Protein AF-A0A1I7TWK9-F1 (afdb_monomer_lite)

Sequence (134 aa):
MDVHDNLDEEETAKLPVRLQYYEKSRDPSDVVRQKLIEALFQLCATKHGRQVLRSKGVYPAMRELDKATEAAEEKKPHKLLSSQQEHTLHALIGILIRYESEMDVDPNLPSIRDLGIQETVLGENEECEQKTVN

Secondary structure (DSSP, 8-state):
--TT----HHHHHHS-HHHHT--SPPPS-HHHHHHHHHHHHHHTTSHHHHHHHHHTTHHHHHHHHHHHHHHHHTT-S--TTSHHHHHHHHHHHHHHHS-GGGTT--TT---TTTTT------------------

Foldseek 3Di:
DELPQDDDPVLLVLADPVSNPDHHGDDPDPVVVLVVLVVLLVLLLDLVSLVNCLSNSVLSVLVSVLVVVVVVVVVDDDDPPCVVSNVSSVVSNVSSPDHPVRVPDDPPDDRPVCVPPPPPCPDPDDDPDDDDDD

Organism: NCBI:txid1561998

Radius of gyration: 24.64 Å; chains: 1; bounding box: 89×34×50 Å

pLDDT: mean 79.94, std 17.81, range [38.12, 96.94]

InterPro domains:
  IPR007206 Protein HGH1 C-terminal [PF04064] (39-103)
  IPR039717 Protein Hgh1 [PTHR13387] (6-106)

Structure (mmCIF, N/CA/C/O backbone):
data_AF-A0A1I7TWK9-F1
#
_entry.id   AF-A0A1I7TWK9-F1
#
loop_
_atom_site.group_PDB
_atom_site.id
_atom_site.type_symbol
_atom_site.label_atom_id
_atom_site.label_alt_id
_atom_site.label_comp_id
_atom_site.label_asym_id
_atom_site.label_entity_id
_atom_site.label_seq_id
_atom_site.pdbx_PDB_ins_code
_atom_site.Cartn_x
_atom_site.Cartn_y
_atom_site.Cartn_z
_atom_site.occupancy
_atom_site.B_iso_or_equiv
_atom_site.auth_seq_id
_atom_site.auth_comp_id
_atom_site.auth_asym_id
_atom_site.auth_atom_id
_atom_site.pdbx_PDB_model_num
ATOM 1 N N . MET A 1 1 ? 5.088 -6.283 -6.463 1.00 82.94 1 MET A N 1
ATOM 2 C CA . MET A 1 1 ? 6.352 -6.859 -5.989 1.00 82.94 1 MET A CA 1
ATOM 3 C C . MET A 1 1 ? 7.278 -6.987 -7.165 1.00 82.94 1 MET A C 1
ATOM 5 O O . MET A 1 1 ? 6.800 -7.277 -8.261 1.00 82.94 1 MET A O 1
ATOM 9 N N . ASP A 1 2 ? 8.547 -6.716 -6.927 1.00 86.94 2 ASP A N 1
ATOM 10 C CA . ASP A 1 2 ? 9.643 -6.895 -7.864 1.00 86.94 2 ASP A CA 1
ATOM 11 C C . ASP A 1 2 ? 10.739 -7.723 -7.196 1.00 86.94 2 ASP A C 1
ATOM 13 O O . ASP A 1 2 ? 10.920 -7.636 -5.984 1.00 86.94 2 ASP A O 1
ATOM 17 N N . VAL A 1 3 ? 11.478 -8.505 -7.977 1.00 84.56 3 VAL A N 1
ATOM 18 C CA . VAL A 1 3 ? 12.601 -9.310 -7.471 1.00 84.56 3 VAL A CA 1
ATOM 19 C C . VAL A 1 3 ? 13.735 -8.443 -6.908 1.00 84.56 3 VAL A C 1
ATOM 21 O O . VAL A 1 3 ? 14.536 -8.911 -6.106 1.00 84.56 3 VAL A O 1
ATOM 24 N N . HIS A 1 4 ? 13.803 -7.175 -7.318 1.00 85.75 4 HIS A N 1
ATOM 25 C CA . HIS A 1 4 ? 14.789 -6.216 -6.826 1.00 85.75 4 HIS A CA 1
ATOM 26 C C . HIS A 1 4 ? 14.349 -5.468 -5.557 1.00 85.75 4 HIS A C 1
ATOM 28 O O . HIS A 1 4 ? 15.093 -4.612 -5.079 1.00 85.75 4 HIS A O 1
ATOM 34 N N . ASP A 1 5 ? 13.162 -5.764 -5.021 1.00 89.50 5 ASP A N 1
ATOM 35 C CA . ASP A 1 5 ? 12.677 -5.155 -3.783 1.00 89.50 5 ASP A CA 1
ATOM 36 C C . ASP A 1 5 ? 13.492 -5.656 -2.587 1.00 89.50 5 ASP A C 1
ATOM 38 O O . ASP A 1 5 ? 13.724 -6.856 -2.434 1.00 89.50 5 ASP A O 1
ATOM 42 N N . ASN A 1 6 ? 13.912 -4.738 -1.715 1.00 90.88 6 ASN A N 1
ATOM 43 C CA . ASN A 1 6 ? 14.724 -5.083 -0.554 1.00 90.88 6 ASN A CA 1
ATOM 44 C C . ASN A 1 6 ? 13.827 -5.278 0.673 1.00 90.88 6 ASN A C 1
ATOM 46 O O . ASN A 1 6 ? 13.676 -4.377 1.502 1.00 90.88 6 ASN A O 1
ATOM 50 N N . LEU A 1 7 ? 13.175 -6.440 0.722 1.00 92.19 7 LEU A N 1
ATOM 51 C CA . LEU A 1 7 ? 12.372 -6.877 1.859 1.00 92.19 7 LEU A CA 1
ATOM 52 C C . LEU A 1 7 ? 13.177 -7.808 2.757 1.00 92.19 7 LEU A C 1
ATOM 54 O O . LEU A 1 7 ? 13.827 -8.735 2.272 1.00 92.19 7 LEU A O 1
ATOM 58 N N . ASP A 1 8 ? 13.079 -7.601 4.067 1.00 93.75 8 ASP A N 1
ATOM 59 C CA . ASP A 1 8 ? 13.615 -8.562 5.027 1.00 93.75 8 ASP A CA 1
ATOM 60 C C . ASP A 1 8 ? 12.720 -9.816 5.145 1.00 93.75 8 ASP A C 1
ATOM 62 O O . ASP A 1 8 ? 11.631 -9.919 4.55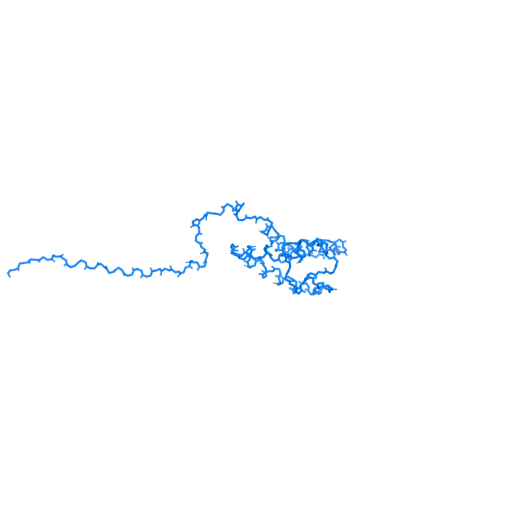9 1.00 93.75 8 ASP A O 1
ATOM 66 N N . GLU A 1 9 ? 13.196 -10.816 5.888 1.00 93.00 9 GLU A N 1
ATOM 67 C CA . GLU A 1 9 ? 12.482 -12.083 6.078 1.00 93.00 9 GLU A CA 1
ATOM 68 C C . GLU A 1 9 ? 11.136 -11.899 6.802 1.00 93.00 9 GLU A C 1
ATOM 70 O O . GLU A 1 9 ? 10.167 -12.592 6.486 1.00 93.00 9 GLU A O 1
ATOM 75 N N . GLU A 1 10 ? 11.038 -10.947 7.735 1.00 94.62 10 GLU A N 1
ATOM 76 C CA . GLU A 1 10 ? 9.816 -10.679 8.498 1.00 94.62 10 GLU A CA 1
ATOM 77 C C . GLU A 1 10 ? 8.753 -9.997 7.622 1.00 94.62 10 GLU A C 1
ATOM 79 O O . GLU A 1 10 ? 7.569 -10.348 7.657 1.00 94.62 10 GLU A O 1
ATOM 84 N N . GLU A 1 11 ? 9.168 -9.030 6.806 1.00 94.88 11 GLU A N 1
ATOM 85 C CA . GLU A 1 11 ? 8.338 -8.349 5.819 1.00 94.88 11 GLU A CA 1
ATOM 86 C C . GLU A 1 11 ? 7.848 -9.330 4.752 1.00 94.88 11 GLU A C 1
ATOM 88 O O . GLU A 1 11 ? 6.656 -9.341 4.429 1.00 94.88 11 GLU A O 1
ATOM 93 N N . THR A 1 12 ? 8.730 -10.210 4.271 1.00 93.75 12 THR A N 1
ATOM 94 C CA . THR A 1 12 ? 8.388 -11.256 3.299 1.00 93.75 12 THR A CA 1
ATOM 95 C C . THR A 1 12 ? 7.394 -12.257 3.887 1.00 93.75 12 THR A C 1
ATOM 97 O O . THR A 1 12 ? 6.393 -12.576 3.244 1.00 93.75 12 THR A O 1
ATOM 100 N N . ALA A 1 13 ? 7.586 -12.695 5.135 1.00 94.62 13 ALA A N 1
ATOM 101 C CA . ALA A 1 13 ? 6.695 -13.647 5.801 1.00 94.62 13 ALA A CA 1
ATOM 102 C C . ALA A 1 13 ? 5.249 -13.136 5.958 1.00 94.62 13 ALA A C 1
ATOM 104 O O . ALA A 1 13 ? 4.307 -13.933 5.977 1.00 94.62 13 ALA A O 1
ATOM 105 N N . LYS A 1 14 ? 5.044 -11.812 6.030 1.00 95.31 14 LYS 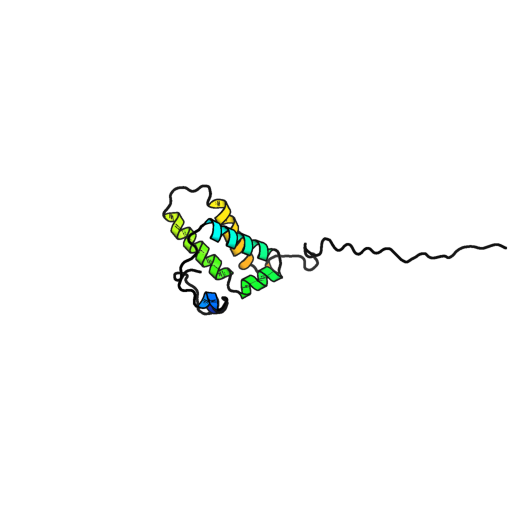A N 1
ATOM 106 C CA . LYS A 1 14 ? 3.707 -11.188 6.101 1.00 95.31 14 LYS A CA 1
ATOM 107 C C . LYS A 1 14 ? 2.957 -11.226 4.768 1.00 95.31 14 LYS A C 1
ATOM 109 O O . LYS A 1 14 ? 1.725 -11.120 4.751 1.00 95.31 14 LYS A O 1
ATOM 114 N N . LEU A 1 15 ? 3.666 -11.359 3.648 1.00 94.56 15 LEU A N 1
ATOM 115 C CA . LEU A 1 15 ? 3.048 -11.365 2.327 1.00 94.56 15 LEU A CA 1
ATOM 116 C C . LEU A 1 15 ? 2.190 -12.624 2.122 1.00 94.56 15 LEU A C 1
ATOM 118 O O . LEU A 1 15 ? 2.493 -13.692 2.658 1.00 94.56 15 LEU A O 1
ATOM 122 N N . PRO A 1 16 ? 1.130 -12.552 1.298 1.00 93.75 16 PRO A N 1
ATOM 123 C CA . PRO A 1 16 ? 0.454 -13.741 0.790 1.00 93.75 16 PRO A CA 1
ATOM 124 C C . PRO A 1 16 ? 1.450 -14.739 0.180 1.00 93.75 16 PRO A C 1
ATOM 126 O O . PRO A 1 16 ? 2.338 -14.329 -0.560 1.00 93.75 16 PRO A O 1
ATOM 129 N N . VAL A 1 17 ? 1.251 -16.044 0.400 1.00 92.94 17 VAL A N 1
ATOM 130 C CA . VAL A 1 17 ? 2.164 -17.126 -0.044 1.00 92.94 17 VAL A CA 1
ATOM 131 C C . VAL A 1 17 ? 2.596 -16.986 -1.508 1.00 92.94 17 VAL A C 1
ATOM 133 O O . VAL A 1 17 ? 3.761 -17.153 -1.843 1.00 92.94 17 VAL A O 1
ATOM 136 N N . ARG A 1 18 ? 1.671 -16.614 -2.398 1.00 91.56 18 ARG A N 1
ATOM 137 C CA . ARG A 1 18 ? 1.966 -16.431 -3.827 1.00 91.56 18 ARG A CA 1
ATOM 138 C C . ARG A 1 18 ? 2.961 -15.297 -4.110 1.00 91.56 18 ARG A C 1
ATOM 140 O O . ARG A 1 18 ? 3.634 -15.339 -5.132 1.00 91.56 18 ARG A O 1
ATOM 147 N N . LEU A 1 19 ? 3.017 -14.283 -3.248 1.00 91.25 19 LEU A N 1
ATOM 148 C CA . LEU A 1 19 ? 3.949 -13.162 -3.356 1.00 91.25 19 LEU A CA 1
ATOM 149 C C . LEU A 1 19 ? 5.306 -13.448 -2.707 1.00 91.25 19 LEU A C 1
ATOM 151 O O . LEU A 1 19 ? 6.287 -12.871 -3.155 1.00 91.25 19 LEU A O 1
ATOM 155 N N . GLN A 1 20 ? 5.378 -14.354 -1.727 1.00 91.38 20 GLN A N 1
ATOM 156 C CA . GLN A 1 20 ? 6.642 -14.739 -1.077 1.00 91.38 20 GLN A CA 1
ATOM 157 C 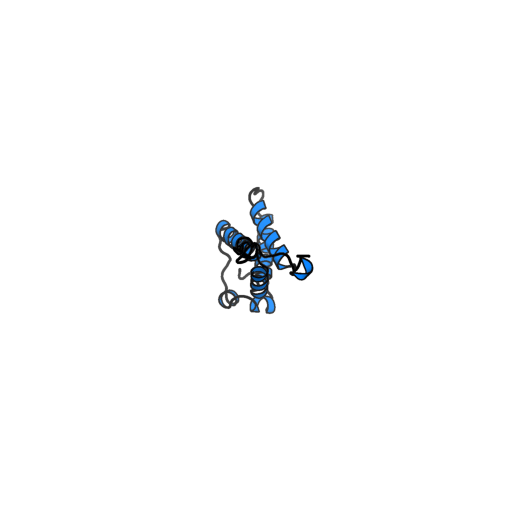C . GLN A 1 20 ? 7.643 -15.368 -2.057 1.00 91.38 20 GLN A C 1
ATOM 159 O O . GLN A 1 20 ? 8.845 -15.215 -1.895 1.00 91.38 20 GLN A O 1
ATOM 164 N N . TYR A 1 21 ? 7.137 -16.040 -3.095 1.00 88.69 21 TYR A N 1
ATOM 165 C CA . TYR A 1 21 ? 7.935 -16.695 -4.138 1.00 88.69 21 TYR A CA 1
ATOM 166 C C . TYR A 1 21 ? 7.789 -16.003 -5.504 1.00 88.69 21 TYR A C 1
ATOM 168 O O . TYR A 1 21 ? 7.892 -16.638 -6.553 1.00 88.69 21 TYR A O 1
ATOM 176 N N . TYR A 1 22 ? 7.442 -14.713 -5.519 1.00 87.75 22 TYR A N 1
ATOM 177 C CA . TYR A 1 22 ? 7.253 -13.976 -6.765 1.00 87.75 22 TYR A CA 1
ATOM 178 C C . TYR A 1 22 ? 8.595 -13.469 -7.307 1.00 87.75 22 TYR A C 1
ATOM 180 O O . TYR A 1 22 ? 9.123 -12.472 -6.835 1.00 87.75 22 TYR A O 1
ATOM 188 N N . GLU A 1 23 ? 9.112 -14.127 -8.343 1.00 85.50 23 GLU A N 1
ATOM 189 C CA . GLU A 1 23 ? 10.418 -13.809 -8.955 1.00 85.50 23 GLU A CA 1
ATOM 190 C C . GLU A 1 23 ? 10.320 -12.913 -10.205 1.00 85.50 23 GLU A C 1
ATOM 192 O O . GLU A 1 23 ? 11.273 -12.776 -10.970 1.00 85.50 23 GLU A O 1
ATOM 197 N N . LYS A 1 24 ? 9.146 -12.335 -10.478 1.00 88.44 24 LYS A N 1
ATOM 198 C CA . LYS A 1 24 ? 8.928 -11.490 -11.663 1.00 88.44 24 LYS A CA 1
ATOM 199 C C . LYS A 1 24 ? 9.039 -10.006 -11.317 1.00 88.44 24 LYS A C 1
ATOM 201 O O . LYS A 1 24 ? 9.003 -9.611 -10.154 1.00 88.44 24 LYS A O 1
ATOM 206 N N . SER A 1 25 ? 9.111 -9.176 -12.353 1.00 88.56 25 SER A N 1
ATOM 207 C CA . SER A 1 25 ? 9.018 -7.726 -12.214 1.00 88.56 25 SER A CA 1
ATOM 208 C C . SER A 1 25 ? 7.579 -7.268 -11.954 1.00 88.56 25 SER A C 1
ATOM 210 O O . SER A 1 25 ? 6.602 -8.006 -12.162 1.00 88.56 25 SER A O 1
ATOM 212 N N . ARG A 1 26 ? 7.446 -6.004 -11.547 1.00 89.50 26 ARG A N 1
ATOM 213 C CA . ARG A 1 26 ? 6.157 -5.296 -11.523 1.00 89.50 26 ARG A CA 1
ATOM 214 C C . ARG A 1 26 ? 5.509 -5.259 -12.911 1.00 89.50 26 ARG A C 1
ATOM 216 O O . ARG A 1 26 ? 6.173 -5.405 -13.937 1.00 89.50 26 ARG A O 1
ATOM 223 N N . ASP A 1 27 ? 4.197 -5.024 -12.923 1.00 90.81 27 ASP A N 1
ATOM 224 C CA . ASP A 1 27 ? 3.456 -4.791 -14.163 1.00 90.81 27 ASP A CA 1
ATOM 225 C C . ASP A 1 27 ? 4.029 -3.557 -14.891 1.00 90.81 27 ASP A C 1
ATOM 227 O O . ASP A 1 27 ? 4.202 -2.514 -14.247 1.00 90.81 27 ASP A O 1
ATOM 231 N N . PRO A 1 28 ? 4.339 -3.640 -16.198 1.00 89.44 28 PRO A N 1
ATOM 232 C CA . PRO A 1 28 ? 4.939 -2.532 -16.938 1.00 89.44 28 PRO A CA 1
ATOM 233 C C . PRO A 1 28 ? 3.979 -1.352 -17.144 1.00 89.44 28 PRO A C 1
ATOM 235 O O . PRO A 1 28 ? 4.435 -0.234 -17.371 1.00 89.44 28 PRO A O 1
ATOM 238 N N . SER A 1 29 ? 2.664 -1.562 -17.048 1.00 90.94 29 SER A N 1
ATOM 239 C CA . SER A 1 29 ? 1.656 -0.528 -17.268 1.00 90.94 29 SER A CA 1
ATOM 240 C C . SER A 1 29 ? 1.497 0.382 -16.051 1.00 90.94 29 SER A C 1
ATOM 242 O O . SER A 1 29 ? 0.940 -0.004 -15.020 1.00 90.94 29 SER A O 1
ATOM 244 N N . ASP A 1 30 ? 1.917 1.640 -16.201 1.00 88.19 30 ASP A N 1
ATOM 245 C CA . ASP A 1 30 ? 1.755 2.695 -15.189 1.00 88.19 30 ASP A CA 1
ATOM 246 C C . ASP A 1 30 ? 0.287 2.853 -14.754 1.00 88.19 30 ASP A C 1
ATOM 248 O O . ASP A 1 30 ? 0.002 3.054 -13.573 1.00 88.19 30 ASP A O 1
ATOM 252 N N . VAL A 1 31 ? -0.649 2.698 -15.699 1.00 89.75 31 VAL A N 1
ATOM 253 C CA . VAL A 1 31 ? -2.095 2.808 -15.459 1.00 89.75 31 VAL A CA 1
ATOM 254 C C . VAL A 1 31 ? -2.595 1.665 -14.580 1.00 89.75 31 VAL A C 1
ATOM 256 O O . VAL A 1 31 ? -3.371 1.898 -13.656 1.00 89.75 31 VAL A O 1
ATOM 259 N N . VAL A 1 32 ? -2.145 0.431 -14.831 1.00 93.56 32 VAL A N 1
ATOM 260 C CA . VAL A 1 32 ? -2.534 -0.725 -14.006 1.00 93.56 32 VAL A CA 1
ATOM 261 C C . VAL A 1 32 ? -1.997 -0.552 -12.591 1.00 93.56 32 VAL A C 1
ATOM 263 O O . VAL A 1 32 ? -2.756 -0.690 -11.632 1.00 93.56 32 VAL A O 1
ATOM 266 N N . ARG A 1 33 ? -0.720 -0.172 -12.446 1.00 92.44 33 ARG A N 1
ATOM 267 C CA . ARG A 1 33 ? -0.130 0.101 -11.128 1.00 92.44 33 ARG A CA 1
ATOM 268 C C . ARG A 1 33 ? -0.897 1.198 -10.389 1.00 92.44 33 ARG A C 1
ATOM 270 O O . ARG A 1 33 ? -1.222 1.012 -9.220 1.00 92.44 33 ARG A O 1
ATOM 277 N N . GLN A 1 34 ? -1.267 2.276 -11.081 1.00 90.94 34 GLN A N 1
ATOM 278 C CA . GLN A 1 34 ? -2.066 3.357 -10.504 1.00 90.94 34 GLN A CA 1
ATOM 279 C C . GLN A 1 34 ? -3.411 2.863 -9.968 1.00 90.94 34 GLN A C 1
ATOM 281 O O . GLN A 1 34 ? -3.777 3.161 -8.834 1.00 90.94 34 GLN A O 1
ATOM 286 N N . LYS A 1 35 ? -4.141 2.069 -10.757 1.00 94.81 35 LYS A N 1
ATOM 287 C CA . LYS A 1 35 ? -5.452 1.553 -10.343 1.00 94.81 35 LYS A CA 1
ATOM 288 C C . LYS A 1 35 ? -5.368 0.602 -9.157 1.00 94.81 35 LYS A C 1
ATOM 290 O O . LYS A 1 35 ? -6.263 0.608 -8.315 1.00 94.81 35 LYS A O 1
ATOM 295 N N . LEU A 1 36 ? -4.285 -0.162 -9.047 1.00 95.50 36 LEU A N 1
ATOM 296 C CA . LEU A 1 36 ? -4.037 -0.997 -7.874 1.00 95.50 36 LEU A CA 1
ATOM 297 C C . LEU A 1 36 ? -3.758 -0.150 -6.624 1.00 95.50 36 LEU A C 1
ATOM 299 O O . LEU A 1 36 ? -4.320 -0.443 -5.571 1.00 95.50 36 LEU A O 1
ATOM 303 N N . ILE A 1 37 ? -2.957 0.916 -6.734 1.00 95.38 37 ILE A N 1
ATOM 304 C CA . ILE A 1 37 ? -2.695 1.847 -5.621 1.00 95.38 37 ILE A CA 1
ATOM 305 C C . ILE A 1 37 ? -3.997 2.514 -5.156 1.00 95.38 37 ILE A C 1
ATOM 307 O O . ILE A 1 37 ? -4.294 2.511 -3.962 1.00 95.38 37 ILE A O 1
ATOM 311 N N . GLU A 1 38 ? -4.807 3.029 -6.086 1.00 94.94 38 GLU A N 1
ATOM 312 C CA . GLU A 1 38 ? -6.108 3.645 -5.782 1.00 94.94 38 GLU A CA 1
ATOM 313 C C . GLU A 1 38 ? -7.048 2.665 -5.062 1.00 94.94 38 GLU A C 1
ATOM 315 O O . GLU A 1 38 ? -7.680 3.029 -4.070 1.00 94.94 38 GLU A O 1
ATOM 320 N N . ALA A 1 39 ? -7.103 1.405 -5.504 1.00 96.94 39 ALA A N 1
ATOM 321 C CA . ALA A 1 39 ? -7.924 0.378 -4.866 1.00 96.94 39 ALA A CA 1
ATOM 322 C C . ALA A 1 39 ? -7.456 0.061 -3.433 1.00 96.94 39 ALA A C 1
ATOM 324 O O . ALA A 1 39 ? -8.277 -0.062 -2.522 1.00 96.94 39 ALA A O 1
ATOM 325 N N . LEU A 1 40 ? -6.141 -0.031 -3.201 1.00 96.81 40 LEU A N 1
ATOM 326 C CA . LEU A 1 40 ? -5.583 -0.218 -1.856 1.00 96.81 40 LEU A CA 1
ATOM 327 C C . LEU A 1 40 ? -5.888 0.982 -0.951 1.00 96.81 40 LEU A C 1
ATOM 329 O O . LEU A 1 40 ? -6.271 0.802 0.205 1.00 96.81 40 LEU A O 1
ATOM 333 N N . PHE A 1 41 ? -5.790 2.200 -1.485 1.00 95.62 41 PHE A N 1
ATOM 334 C CA . PHE A 1 41 ? -6.149 3.420 -0.765 1.00 95.62 41 PHE A CA 1
ATOM 335 C C . PHE A 1 41 ? -7.632 3.453 -0.378 1.00 95.62 41 PHE A C 1
ATOM 337 O O . PHE A 1 41 ? -7.971 3.795 0.753 1.00 95.62 41 PHE A O 1
ATOM 344 N N . GLN A 1 42 ? -8.528 3.010 -1.260 1.00 94.44 42 GLN A N 1
ATOM 345 C CA . GLN A 1 42 ? -9.953 2.891 -0.943 1.00 94.44 42 GLN A CA 1
ATOM 346 C C . GLN A 1 42 ? -10.228 1.873 0.173 1.00 94.44 42 GLN A C 1
ATOM 348 O O . GLN A 1 42 ? -11.076 2.116 1.033 1.00 94.44 42 GLN A O 1
ATOM 353 N N . LEU A 1 43 ? -9.497 0.754 0.219 1.00 94.81 43 LEU A N 1
ATOM 354 C CA . LEU A 1 43 ? -9.619 -0.218 1.313 1.00 94.81 43 LEU A CA 1
ATOM 355 C C . LEU A 1 43 ? -9.217 0.386 2.671 1.00 94.81 43 LEU A C 1
ATOM 357 O O . LEU A 1 43 ? -9.813 0.043 3.697 1.00 94.81 43 LEU A O 1
ATOM 361 N N . CYS A 1 44 ? -8.288 1.346 2.684 1.00 93.31 44 CYS A N 1
ATOM 362 C CA . CYS A 1 44 ? -7.901 2.091 3.885 1.00 93.31 44 CYS A CA 1
ATOM 363 C C .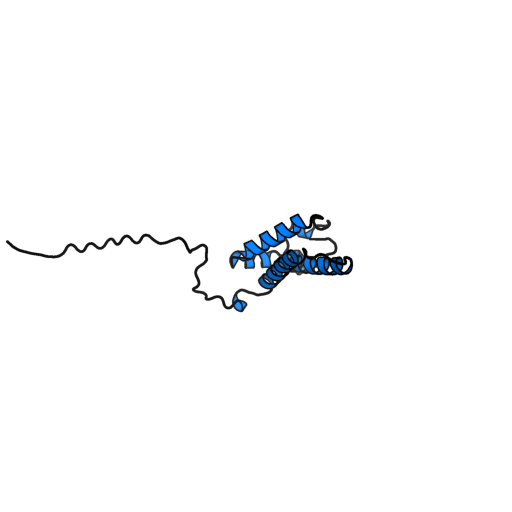 CYS A 1 44 ? -8.996 3.015 4.448 1.00 93.31 44 CYS A C 1
ATOM 365 O O . CYS A 1 44 ? -8.815 3.549 5.545 1.00 93.31 44 CYS A O 1
ATOM 367 N N . ALA A 1 45 ? -10.142 3.181 3.776 1.00 89.50 45 ALA A N 1
ATOM 368 C CA . ALA A 1 45 ? -11.261 3.981 4.286 1.00 89.50 45 ALA A CA 1
ATOM 369 C C . ALA A 1 45 ? -11.824 3.456 5.622 1.00 89.50 45 ALA A C 1
ATOM 371 O O . ALA A 1 45 ? -12.450 4.199 6.373 1.00 89.50 45 ALA A O 1
ATOM 372 N N . THR A 1 46 ? -11.589 2.182 5.952 1.00 87.31 46 THR A N 1
ATOM 373 C CA . THR A 1 46 ? -12.052 1.568 7.204 1.00 87.31 46 THR A CA 1
ATOM 374 C C . THR A 1 46 ? -10.884 1.130 8.081 1.00 87.31 46 THR A C 1
ATOM 376 O O . THR A 1 46 ? -9.857 0.678 7.573 1.00 87.31 46 THR A O 1
ATOM 379 N N . LYS A 1 47 ? -11.065 1.180 9.408 1.00 87.44 47 LYS A N 1
ATOM 380 C CA . LYS A 1 47 ? -10.106 0.635 10.386 1.00 87.44 47 LYS A CA 1
ATOM 381 C C . LYS A 1 47 ? -9.754 -0.822 10.084 1.00 87.44 47 LYS A C 1
ATOM 383 O O . LYS A 1 47 ? -8.581 -1.183 10.063 1.00 87.44 47 LYS A O 1
ATOM 388 N N . HIS A 1 48 ? -10.770 -1.636 9.795 1.00 89.69 48 HIS A N 1
ATOM 389 C CA . HIS A 1 48 ? -10.583 -3.036 9.426 1.00 89.69 48 HIS A CA 1
ATOM 390 C C . HIS A 1 48 ? -9.682 -3.183 8.193 1.00 89.69 48 HIS A C 1
ATOM 392 O O . HIS A 1 48 ? -8.704 -3.924 8.233 1.00 89.69 48 HIS A O 1
ATOM 398 N N . GLY A 1 49 ? -9.951 -2.426 7.125 1.00 93.44 49 GLY A N 1
ATOM 399 C CA . GLY A 1 49 ? -9.125 -2.450 5.919 1.00 93.44 49 GLY A CA 1
ATOM 400 C C . GLY A 1 49 ? -7.675 -2.052 6.190 1.00 93.44 49 GLY A C 1
ATOM 401 O O . GLY A 1 49 ? -6.763 -2.764 5.774 1.00 93.44 49 GLY A O 1
ATOM 402 N N . ARG A 1 50 ? -7.440 -0.993 6.977 1.00 93.94 50 ARG A N 1
ATOM 403 C CA . ARG A 1 50 ? -6.080 -0.590 7.378 1.00 93.94 50 ARG A CA 1
ATOM 404 C C . ARG A 1 50 ? -5.357 -1.692 8.158 1.00 93.94 50 ARG A C 1
ATOM 406 O O . ARG A 1 50 ? -4.202 -1.990 7.868 1.00 93.94 50 ARG A O 1
ATOM 413 N N . GLN A 1 51 ? -6.027 -2.332 9.117 1.00 93.12 51 GLN A N 1
ATOM 414 C CA . GLN A 1 51 ? -5.455 -3.442 9.891 1.00 93.12 51 GLN A CA 1
ATOM 415 C C . GLN A 1 51 ? -5.103 -4.646 9.009 1.00 93.12 51 GLN A C 1
ATOM 417 O O . GLN A 1 51 ? -3.995 -5.176 9.109 1.00 93.12 51 GLN A O 1
ATOM 422 N N . VAL A 1 52 ? -6.010 -5.041 8.110 1.00 95.56 52 VAL A N 1
ATOM 423 C CA . VAL A 1 52 ? -5.777 -6.141 7.165 1.00 95.56 52 VAL A CA 1
ATOM 424 C C . VAL A 1 52 ? -4.577 -5.835 6.272 1.00 95.56 52 VAL A C 1
ATOM 426 O O . VAL A 1 52 ? -3.668 -6.659 6.185 1.00 95.56 52 VAL A O 1
ATOM 429 N N . LEU A 1 53 ? -4.516 -4.649 5.663 1.00 96.38 53 LEU A N 1
ATOM 430 C CA . LEU A 1 53 ? -3.409 -4.270 4.780 1.00 96.38 53 LEU A CA 1
ATOM 431 C C . LEU A 1 53 ? -2.057 -4.242 5.514 1.00 96.38 53 LEU A C 1
ATOM 433 O O . LEU A 1 53 ? -1.075 -4.763 4.982 1.00 96.38 53 LEU A O 1
ATOM 437 N N . ARG A 1 54 ? -2.000 -3.734 6.755 1.00 95.12 54 ARG A N 1
ATOM 438 C CA . ARG A 1 54 ? -0.780 -3.806 7.586 1.00 95.12 54 ARG A CA 1
ATOM 439 C C . ARG A 1 54 ? -0.360 -5.258 7.839 1.00 95.12 54 ARG A C 1
ATOM 441 O O . ARG A 1 54 ? 0.798 -5.602 7.621 1.00 95.12 54 ARG A O 1
ATOM 448 N N . SER A 1 55 ? -1.303 -6.129 8.211 1.00 95.38 55 SER A N 1
ATOM 449 C CA . SER A 1 55 ? -1.019 -7.552 8.472 1.00 95.38 55 SER A CA 1
ATOM 450 C C . SER A 1 55 ? -0.543 -8.336 7.243 1.00 95.38 55 SER A C 1
ATOM 452 O O . SER A 1 55 ? 0.116 -9.359 7.391 1.00 95.38 55 SER A O 1
ATOM 454 N N . LYS A 1 56 ? -0.878 -7.868 6.032 1.00 96.00 56 LYS A N 1
ATOM 455 C CA . LYS A 1 56 ? -0.534 -8.518 4.759 1.00 96.00 56 LYS A CA 1
ATOM 456 C C . LYS A 1 56 ? 0.746 -7.977 4.119 1.00 96.00 56 LYS A C 1
ATOM 458 O O . LYS A 1 56 ? 0.996 -8.260 2.951 1.00 96.00 56 LYS A O 1
ATOM 463 N N . GLY A 1 57 ? 1.530 -7.182 4.851 1.00 95.06 57 GLY A N 1
ATOM 464 C CA . GLY A 1 57 ? 2.802 -6.650 4.358 1.00 95.06 57 GLY A CA 1
ATOM 465 C C . GLY A 1 57 ? 2.640 -5.629 3.227 1.00 95.06 57 GLY A C 1
ATOM 466 O O . GLY A 1 57 ? 3.511 -5.504 2.375 1.00 95.06 57 GLY A O 1
ATOM 467 N N . VAL A 1 58 ? 1.530 -4.883 3.189 1.00 96.44 58 VAL A N 1
ATOM 468 C CA . VAL A 1 58 ? 1.287 -3.913 2.103 1.00 96.44 58 VAL A CA 1
ATOM 469 C C . VAL A 1 58 ? 2.157 -2.663 2.243 1.00 96.44 58 VAL A C 1
ATOM 471 O O . VAL A 1 58 ? 2.615 -2.132 1.237 1.00 96.44 58 VAL A O 1
ATOM 474 N N . TYR A 1 59 ? 2.439 -2.215 3.471 1.00 95.88 59 TYR A N 1
ATOM 475 C CA . TYR A 1 59 ? 3.350 -1.090 3.717 1.00 95.88 59 TYR A CA 1
ATOM 476 C C . TYR A 1 59 ? 4.736 -1.281 3.072 1.00 95.88 59 TYR A C 1
ATOM 478 O O . TYR A 1 59 ? 5.107 -0.438 2.252 1.00 95.88 59 TYR A O 1
ATOM 486 N N . PRO A 1 60 ? 5.488 -2.363 3.365 1.00 95.25 60 PRO A N 1
ATOM 487 C CA . PRO A 1 60 ? 6.807 -2.547 2.768 1.00 95.25 60 PRO A CA 1
ATOM 488 C C . PRO A 1 60 ? 6.749 -2.668 1.241 1.00 95.25 60 PRO A C 1
ATOM 490 O O . PRO A 1 60 ? 7.576 -2.081 0.551 1.00 95.25 60 PRO A O 1
ATOM 493 N N . ALA A 1 61 ? 5.711 -3.310 0.695 1.00 94.00 61 ALA A N 1
ATOM 494 C CA . ALA A 1 61 ? 5.494 -3.372 -0.750 1.00 94.00 61 ALA A CA 1
ATOM 495 C C . ALA A 1 61 ? 5.306 -1.987 -1.403 1.00 94.00 61 ALA A C 1
ATOM 497 O O . ALA A 1 61 ? 5.811 -1.751 -2.499 1.00 94.00 61 ALA A O 1
ATOM 498 N N . MET A 1 62 ? 4.571 -1.072 -0.757 1.00 95.62 62 MET A N 1
ATOM 499 C CA . MET A 1 62 ? 4.376 0.295 -1.263 1.00 95.62 62 MET A CA 1
ATOM 500 C C . MET A 1 62 ? 5.629 1.156 -1.087 1.00 95.62 62 MET A C 1
ATOM 502 O O . MET A 1 62 ? 5.950 1.924 -1.984 1.00 95.62 62 MET A O 1
ATOM 506 N N . ARG A 1 63 ? 6.379 0.976 0.006 1.00 95.19 63 ARG A N 1
ATOM 507 C CA . ARG A 1 63 ? 7.664 1.654 0.240 1.00 95.19 63 ARG A CA 1
ATOM 508 C C . ARG A 1 63 ? 8.704 1.310 -0.830 1.00 95.19 63 ARG A C 1
ATOM 510 O O . ARG A 1 63 ? 9.379 2.197 -1.337 1.00 95.19 63 ARG A O 1
ATOM 517 N N . GLU A 1 64 ? 8.835 0.036 -1.194 1.00 94.69 64 GLU A N 1
ATOM 518 C CA . GLU A 1 64 ? 9.764 -0.371 -2.258 1.00 94.69 64 GLU A CA 1
ATOM 519 C C . GLU A 1 64 ? 9.277 0.052 -3.651 1.00 94.69 64 GLU A C 1
ATOM 521 O O . GLU A 1 64 ? 10.076 0.198 -4.574 1.00 94.69 64 GLU A O 1
ATOM 526 N N . LEU A 1 65 ? 7.967 0.248 -3.841 1.00 93.00 65 LEU A N 1
ATOM 527 C CA . LEU A 1 65 ? 7.440 0.832 -5.074 1.00 93.00 65 LEU A CA 1
ATOM 528 C C . LEU A 1 65 ? 7.829 2.310 -5.191 1.00 93.00 65 LEU A C 1
ATOM 530 O O . LEU A 1 65 ? 8.283 2.713 -6.256 1.00 93.00 65 LEU A O 1
ATOM 534 N N . ASP A 1 66 ? 7.698 3.059 -4.098 1.00 92.44 66 ASP A N 1
ATOM 535 C CA . ASP A 1 66 ? 8.019 4.486 -3.989 1.00 92.44 66 ASP A CA 1
ATOM 536 C C . ASP A 1 66 ? 9.497 4.772 -4.310 1.00 92.44 66 ASP A C 1
ATOM 538 O O . ASP A 1 66 ? 9.817 5.531 -5.227 1.00 92.44 66 ASP A O 1
ATOM 542 N N . LYS A 1 67 ? 10.411 4.025 -3.675 1.00 91.31 67 LYS A N 1
ATOM 543 C CA . LYS A 1 67 ? 11.857 4.087 -3.961 1.00 91.31 67 LYS A CA 1
ATOM 544 C C . LYS A 1 67 ? 12.181 3.796 -5.428 1.00 91.31 67 LYS A C 1
ATOM 546 O O . LYS A 1 67 ? 13.043 4.435 -6.031 1.00 91.31 67 LYS A O 1
ATOM 551 N N . ALA A 1 68 ? 11.516 2.795 -6.011 1.00 89.06 68 ALA A N 1
ATOM 552 C CA . ALA A 1 68 ? 11.734 2.419 -7.404 1.00 89.06 68 ALA A CA 1
ATOM 553 C C . ALA A 1 68 ? 11.214 3.488 -8.378 1.00 89.06 68 ALA A C 1
ATOM 555 O O . ALA A 1 68 ? 11.788 3.654 -9.457 1.00 89.06 68 ALA A O 1
ATOM 556 N N . THR A 1 69 ? 10.146 4.208 -8.013 1.00 85.25 69 THR A N 1
ATOM 557 C CA . THR A 1 69 ? 9.649 5.340 -8.799 1.00 85.25 69 THR A CA 1
ATOM 558 C C . THR A 1 69 ? 10.598 6.529 -8.733 1.00 85.25 69 THR A C 1
ATOM 560 O O . THR A 1 69 ? 10.998 6.991 -9.798 1.00 85.25 69 THR A O 1
ATOM 563 N N . GLU A 1 70 ? 11.072 6.933 -7.551 1.00 82.38 70 GLU A N 1
ATOM 564 C CA . GLU A 1 70 ? 12.042 8.033 -7.394 1.00 82.38 70 GLU A CA 1
ATOM 565 C C . GLU A 1 70 ? 13.312 7.804 -8.237 1.00 82.38 70 GLU A C 1
ATOM 567 O O . GLU A 1 70 ? 13.710 8.654 -9.037 1.00 82.38 70 GLU A O 1
ATOM 572 N N . ALA A 1 71 ? 13.888 6.598 -8.171 1.00 79.69 71 ALA A N 1
ATOM 573 C CA . ALA A 1 71 ? 15.073 6.228 -8.952 1.00 79.69 71 ALA A CA 1
ATOM 574 C C . ALA A 1 71 ? 14.842 6.224 -10.481 1.00 79.69 71 ALA A C 1
ATOM 576 O O . ALA A 1 71 ? 15.793 6.280 -11.274 1.00 79.69 71 ALA A O 1
ATOM 577 N N . ALA A 1 72 ? 13.588 6.103 -10.925 1.00 76.94 72 ALA A N 1
ATOM 578 C CA . ALA A 1 72 ? 13.217 6.178 -12.334 1.00 76.94 72 ALA A CA 1
ATOM 579 C C . ALA A 1 72 ? 12.982 7.625 -12.806 1.00 76.94 72 ALA A C 1
ATOM 581 O O . ALA A 1 72 ? 13.186 7.907 -13.992 1.00 76.94 72 ALA A O 1
ATOM 582 N N . GLU A 1 73 ? 12.578 8.530 -11.911 1.00 68.06 73 GLU A N 1
ATOM 583 C CA . GLU A 1 73 ? 12.297 9.937 -12.225 1.00 68.06 73 GLU A CA 1
ATOM 584 C C . GLU A 1 73 ? 13.563 10.767 -12.437 1.00 68.06 73 GLU A C 1
ATOM 586 O O . GLU A 1 73 ? 13.597 11.592 -13.350 1.00 68.06 73 GLU A O 1
ATOM 591 N N . GLU A 1 74 ? 14.653 10.462 -11.724 1.00 61.72 74 GLU A N 1
ATOM 592 C CA . GLU A 1 74 ? 15.974 11.082 -11.946 1.00 61.72 74 GLU A CA 1
ATOM 593 C C . GLU A 1 74 ? 16.470 10.954 -13.403 1.00 61.72 74 GLU A C 1
ATOM 595 O O . GLU A 1 74 ? 17.360 11.680 -13.845 1.00 61.72 74 GLU A O 1
ATOM 600 N N . LYS A 1 75 ? 15.878 10.040 -14.183 1.00 60.91 75 LYS A N 1
ATOM 601 C CA . LYS A 1 75 ? 16.241 9.751 -15.576 1.00 60.91 75 LYS A CA 1
ATOM 602 C C . LYS A 1 75 ? 15.322 10.410 -16.611 1.00 60.91 75 LYS A C 1
ATOM 604 O O . LYS A 1 75 ? 15.580 10.256 -17.806 1.00 60.91 75 LYS A O 1
ATOM 609 N N . LYS A 1 76 ? 14.250 11.111 -16.212 1.00 55.28 76 LYS A N 1
ATOM 610 C CA . LYS A 1 76 ? 13.261 11.688 -17.144 1.00 55.28 76 LYS A CA 1
ATOM 611 C C . LYS A 1 76 ? 13.029 13.185 -16.880 1.00 55.28 76 LYS A C 1
ATOM 613 O O . LYS A 1 76 ? 12.370 13.534 -15.907 1.00 55.28 76 LYS A O 1
ATOM 618 N N . PRO A 1 77 ? 13.484 14.091 -17.766 1.00 51.09 77 PRO A N 1
ATOM 619 C CA . PRO A 1 77 ? 13.161 15.506 -17.656 1.00 51.09 77 PRO A CA 1
ATOM 620 C C . PRO A 1 77 ? 11.707 15.728 -18.101 1.00 51.09 77 PRO A C 1
ATOM 622 O O . PRO A 1 77 ? 11.363 15.453 -19.247 1.00 51.09 77 PRO A O 1
ATOM 625 N N . HIS A 1 78 ? 10.872 16.258 -17.206 1.00 48.06 78 HIS A N 1
ATOM 626 C CA . HIS A 1 78 ? 9.479 16.679 -17.422 1.00 48.06 78 HIS A CA 1
ATOM 627 C C . HIS A 1 78 ? 8.403 15.587 -17.548 1.00 48.06 78 HIS A C 1
ATOM 629 O O . HIS A 1 78 ? 8.168 15.018 -18.615 1.00 48.06 78 HIS A O 1
ATOM 635 N N . LYS A 1 79 ? 7.577 15.456 -16.500 1.00 48.50 79 LYS A N 1
ATOM 636 C CA . LYS A 1 79 ? 6.190 14.999 -16.650 1.00 48.50 79 LYS A CA 1
ATOM 637 C C . LYS A 1 79 ? 5.277 15.675 -15.622 1.00 48.50 79 LYS A C 1
ATOM 639 O O . LYS A 1 79 ? 5.274 15.335 -14.457 1.00 48.50 79 LYS A O 1
ATOM 644 N N . LEU A 1 80 ? 4.442 16.612 -16.073 1.00 51.34 80 LEU A N 1
ATOM 645 C CA . LEU A 1 80 ? 3.446 17.319 -15.243 1.00 51.34 80 LEU A CA 1
ATOM 646 C C . LEU A 1 80 ? 2.261 16.426 -14.796 1.00 51.34 80 LEU A C 1
ATOM 648 O O . LEU A 1 80 ? 1.372 16.890 -14.091 1.00 51.34 80 LEU A O 1
ATOM 652 N N . LEU A 1 81 ? 2.231 15.161 -15.232 1.00 48.91 81 LEU A N 1
ATOM 653 C CA . LEU A 1 81 ? 1.169 14.176 -14.977 1.00 48.91 81 LEU A CA 1
ATOM 654 C C . LEU A 1 81 ? 1.536 13.131 -13.905 1.00 48.91 81 LEU A C 1
ATOM 656 O O . LEU A 1 81 ? 0.693 12.292 -13.597 1.00 48.91 81 LEU A O 1
ATOM 660 N N . SER A 1 82 ? 2.760 13.137 -13.362 1.00 52.81 82 SER A N 1
ATOM 661 C CA . SER A 1 82 ? 3.171 12.206 -12.295 1.00 52.81 82 SER A CA 1
ATOM 662 C C . SER A 1 82 ? 2.660 12.621 -10.907 1.00 52.81 82 SER A C 1
ATOM 664 O O . SER A 1 82 ? 2.420 11.762 -10.060 1.00 52.81 82 SER A O 1
ATOM 666 N N . SER A 1 83 ? 2.332 13.906 -10.727 1.00 59.47 83 SER A N 1
ATOM 667 C CA . SER A 1 83 ? 1.904 14.476 -9.443 1.00 59.47 83 SER A CA 1
ATOM 668 C C . SER A 1 83 ? 0.761 13.698 -8.785 1.00 59.47 83 SER A C 1
ATOM 670 O O . SER A 1 83 ? 0.853 13.302 -7.628 1.00 59.47 83 SER A O 1
ATOM 672 N N . GLN A 1 84 ? -0.311 13.389 -9.516 1.00 62.00 84 GLN A N 1
ATOM 673 C CA . GLN A 1 84 ? -1.488 12.746 -8.922 1.00 62.00 84 GLN A CA 1
ATOM 674 C C . GLN A 1 84 ? -1.232 11.296 -8.466 1.00 62.00 84 GLN A C 1
ATOM 676 O O . GLN A 1 84 ? -1.817 10.836 -7.477 1.00 62.00 84 GLN A O 1
ATOM 681 N N . GLN A 1 85 ? -0.346 10.590 -9.169 1.00 62.03 85 GLN A N 1
ATOM 682 C CA . GLN A 1 85 ? 0.052 9.215 -8.870 1.00 62.03 85 GLN A CA 1
ATOM 683 C C . GLN A 1 85 ? 0.933 9.172 -7.614 1.00 62.03 85 GLN A C 1
ATOM 685 O O . GLN A 1 85 ? 0.624 8.432 -6.676 1.00 62.03 85 GLN A O 1
ATOM 690 N N . GLU A 1 86 ? 1.933 10.052 -7.541 1.00 72.94 86 GLU A N 1
ATOM 691 C CA . GLU A 1 86 ? 2.776 10.252 -6.357 1.00 72.94 86 GLU A CA 1
ATOM 692 C C . GLU A 1 86 ? 1.940 10.640 -5.128 1.00 72.94 86 GLU A C 1
ATOM 694 O O . GLU A 1 86 ? 2.090 10.058 -4.056 1.00 72.94 86 GLU A O 1
ATOM 699 N N . HIS A 1 87 ? 0.988 11.570 -5.269 1.00 83.94 87 HIS A N 1
ATOM 700 C CA . HIS A 1 87 ? 0.151 12.008 -4.147 1.00 83.94 87 HIS A CA 1
ATOM 701 C C . HIS A 1 87 ? -0.654 10.860 -3.522 1.00 83.94 87 HIS A C 1
ATOM 703 O O . HIS A 1 87 ? -0.776 10.787 -2.299 1.00 83.94 87 HIS A O 1
ATOM 709 N N . THR A 1 88 ? -1.186 9.945 -4.339 1.00 92.12 88 THR A N 1
ATOM 710 C CA . THR A 1 88 ? -1.994 8.821 -3.836 1.00 92.12 88 THR A CA 1
ATOM 711 C C . THR A 1 88 ? -1.123 7.758 -3.166 1.00 92.12 88 THR A C 1
ATOM 713 O O . THR A 1 88 ? -1.492 7.246 -2.106 1.00 92.12 88 THR A O 1
ATOM 716 N N . LEU A 1 89 ? 0.040 7.443 -3.748 1.00 93.38 89 LEU A N 1
ATOM 717 C CA . LEU A 1 89 ? 0.990 6.490 -3.170 1.00 93.38 89 LEU A CA 1
ATOM 718 C C . LEU A 1 89 ? 1.519 6.984 -1.817 1.00 93.38 89 LEU A C 1
ATOM 720 O O . LEU A 1 89 ? 1.419 6.261 -0.824 1.00 93.38 89 LEU A O 1
ATOM 724 N N . HIS A 1 90 ? 1.977 8.235 -1.746 1.00 93.25 90 HIS A N 1
ATOM 725 C CA . HIS A 1 90 ? 2.443 8.840 -0.498 1.00 93.25 90 HIS A CA 1
ATOM 726 C C . HIS A 1 90 ? 1.339 8.888 0.568 1.00 93.25 90 HIS A C 1
ATOM 728 O O . HIS A 1 90 ? 1.590 8.587 1.738 1.00 93.25 90 HIS A O 1
ATOM 734 N N . ALA A 1 91 ? 0.096 9.208 0.185 1.00 93.81 91 ALA A N 1
ATOM 735 C CA . ALA A 1 91 ? -1.037 9.188 1.109 1.00 93.81 91 ALA A CA 1
ATOM 736 C C . ALA A 1 91 ? -1.318 7.773 1.644 1.00 93.81 91 ALA A C 1
ATOM 738 O O . ALA A 1 91 ? -1.534 7.599 2.846 1.00 93.81 91 ALA A O 1
ATOM 739 N N . LEU A 1 92 ? -1.270 6.750 0.781 1.00 95.44 92 LEU A N 1
ATOM 740 C CA . LEU A 1 92 ? -1.419 5.349 1.180 1.00 95.44 92 LEU A CA 1
ATOM 741 C C . LEU A 1 92 ? -0.323 4.926 2.164 1.00 95.44 92 LEU A C 1
ATOM 743 O O . LEU A 1 92 ? -0.631 4.359 3.214 1.00 95.44 92 LEU A O 1
ATOM 747 N N . ILE A 1 93 ? 0.937 5.240 1.860 1.00 95.25 93 ILE A N 1
ATOM 748 C CA . ILE A 1 93 ? 2.079 4.971 2.741 1.00 95.25 93 ILE A CA 1
ATOM 749 C C . ILE A 1 93 ? 1.871 5.658 4.096 1.00 95.25 93 ILE A C 1
ATOM 751 O O . ILE A 1 93 ? 1.942 5.006 5.138 1.00 95.25 93 ILE A O 1
ATOM 755 N N . GLY A 1 94 ? 1.521 6.946 4.093 1.00 93.81 94 GLY A N 1
ATOM 756 C CA . GLY A 1 94 ? 1.296 7.724 5.310 1.00 93.81 94 GLY A CA 1
ATOM 757 C C . GLY A 1 94 ? 0.173 7.184 6.202 1.00 93.81 94 GLY A C 1
ATOM 758 O O . GLY A 1 94 ? 0.283 7.262 7.427 1.00 93.81 94 GLY A O 1
ATOM 759 N N . ILE A 1 95 ? -0.885 6.615 5.614 1.00 93.62 95 ILE A N 1
ATOM 760 C CA . ILE A 1 95 ? -1.973 5.956 6.357 1.00 93.62 95 ILE A CA 1
ATOM 761 C C . ILE A 1 95 ? -1.527 4.605 6.930 1.00 93.62 95 ILE A C 1
ATOM 763 O O . ILE A 1 95 ? -1.925 4.241 8.038 1.00 93.62 95 ILE A O 1
ATOM 767 N N . LEU A 1 96 ? -0.723 3.837 6.191 1.00 94.50 96 LEU A N 1
ATOM 768 C CA . LEU A 1 96 ? -0.277 2.517 6.639 1.00 94.50 96 LEU A CA 1
ATOM 769 C C . LEU A 1 96 ? 0.796 2.593 7.732 1.00 94.50 96 LEU A C 1
ATOM 771 O O . LEU A 1 96 ? 0.827 1.696 8.574 1.00 94.50 96 LEU A O 1
ATOM 775 N N . ILE A 1 97 ? 1.605 3.660 7.759 1.00 93.69 97 ILE A N 1
ATOM 776 C CA . ILE A 1 97 ? 2.612 3.910 8.806 1.00 93.69 97 ILE A CA 1
ATOM 777 C C . ILE A 1 97 ? 1.962 4.225 10.160 1.00 93.69 97 ILE A C 1
ATOM 779 O O . ILE A 1 97 ? 2.405 3.704 11.179 1.00 93.69 97 ILE A O 1
ATOM 783 N N . ARG A 1 98 ? 0.924 5.068 10.185 1.00 89.19 98 ARG A N 1
ATOM 784 C CA . ARG A 1 98 ? 0.288 5.518 11.436 1.00 89.19 98 ARG A CA 1
ATOM 785 C C . ARG A 1 98 ? -0.725 4.501 11.935 1.00 89.19 98 ARG A C 1
ATOM 787 O O . ARG A 1 98 ? -1.543 4.035 11.143 1.00 89.19 98 ARG A O 1
ATOM 794 N N . TYR A 1 99 ? -0.730 4.184 13.226 1.00 84.38 99 TYR A N 1
ATOM 795 C CA . TYR A 1 99 ? -1.758 3.325 13.821 1.00 84.38 99 TYR A CA 1
ATOM 796 C C . TYR A 1 99 ? -2.996 4.114 14.247 1.00 84.38 99 TYR A C 1
ATOM 798 O O . TYR A 1 99 ? -2.961 5.324 14.427 1.00 84.38 99 TYR A O 1
ATOM 806 N N . GLU A 1 100 ? -4.110 3.409 14.453 1.00 79.69 100 GLU A N 1
ATOM 807 C CA . GLU A 1 100 ? -5.395 4.014 14.846 1.00 79.69 100 GLU A CA 1
ATOM 808 C C . GLU A 1 100 ? -5.296 4.871 16.114 1.00 79.69 100 GLU A C 1
ATOM 810 O O . GLU A 1 100 ? -5.942 5.907 16.205 1.00 79.69 100 GLU A O 1
ATOM 815 N N . SER A 1 101 ? -4.467 4.455 17.076 1.00 78.94 101 SER A N 1
ATOM 816 C CA . SER A 1 101 ? -4.216 5.191 18.320 1.00 78.94 101 SER A CA 1
ATOM 817 C C . SER A 1 101 ? -3.540 6.545 18.102 1.00 78.94 101 SER A C 1
ATOM 819 O O . SER A 1 101 ? -3.628 7.408 18.963 1.00 78.94 101 SER A O 1
ATOM 821 N N . GLU A 1 102 ? -2.858 6.730 16.972 1.00 81.31 102 GLU A N 1
ATOM 822 C CA . GLU A 1 102 ? -2.172 7.972 16.605 1.00 81.31 102 GLU A CA 1
ATOM 823 C C . GLU A 1 102 ? -3.049 8.885 15.736 1.00 81.31 102 GLU A C 1
ATOM 825 O O . GLU A 1 102 ? -2.663 10.014 15.448 1.00 81.31 102 GLU A O 1
ATOM 830 N N . MET A 1 103 ? -4.208 8.398 15.277 1.00 75.62 103 MET A N 1
ATOM 831 C CA . MET A 1 103 ? -5.077 9.123 14.345 1.00 75.62 103 MET A CA 1
ATOM 832 C C . MET A 1 103 ? -6.091 10.047 15.037 1.00 75.62 103 MET A C 1
ATOM 834 O O . MET A 1 103 ? -6.862 10.689 14.331 1.00 75.62 103 MET A O 1
ATOM 838 N N . ASP A 1 104 ? -6.101 10.105 16.375 1.00 74.88 104 ASP A N 1
ATOM 839 C CA . ASP A 1 104 ? -6.992 10.952 17.194 1.00 74.88 104 ASP A CA 1
ATOM 840 C C . ASP A 1 104 ? -8.478 10.869 16.777 1.00 74.88 104 ASP A C 1
ATOM 842 O O . ASP A 1 104 ? -9.222 11.848 16.768 1.00 74.88 104 ASP A O 1
ATOM 846 N N . VAL A 1 105 ? -8.912 9.674 16.356 1.00 74.38 105 VAL A N 1
ATOM 847 C CA . VAL A 1 105 ? -10.294 9.426 15.928 1.00 74.38 105 VAL A CA 1
ATOM 848 C C . VAL A 1 105 ? -11.147 9.168 17.164 1.00 74.38 105 VAL A C 1
ATOM 850 O O . VAL A 1 105 ? -10.860 8.240 17.922 1.00 74.38 105 VAL A O 1
ATOM 853 N N . ASP A 1 106 ? -12.214 9.952 17.337 1.00 76.31 106 ASP A N 1
ATOM 854 C CA . ASP A 1 106 ? -13.186 9.765 18.419 1.00 76.31 106 ASP A CA 1
ATOM 855 C C . ASP A 1 106 ? -13.740 8.321 18.403 1.00 76.31 106 ASP A C 1
ATOM 857 O O . ASP A 1 106 ? -14.315 7.899 17.392 1.00 76.31 106 ASP A O 1
ATOM 861 N N . PRO A 1 107 ? -13.594 7.548 19.500 1.00 74.62 107 PRO A N 1
ATOM 862 C CA . PRO A 1 107 ? -14.129 6.193 19.609 1.00 74.62 107 PRO A CA 1
ATOM 863 C C . PRO A 1 107 ? -15.643 6.090 19.393 1.00 74.62 107 PRO A C 1
ATOM 865 O O . PRO A 1 107 ? -16.124 5.014 19.040 1.00 74.62 107 PRO A O 1
ATOM 868 N N . ASN A 1 108 ? -16.387 7.178 19.613 1.00 79.38 108 ASN A N 1
ATOM 869 C CA . ASN A 1 108 ? -17.836 7.234 19.432 1.00 79.38 108 ASN A CA 1
ATOM 870 C C . ASN A 1 108 ? -18.251 7.656 18.018 1.00 79.38 108 ASN A C 1
ATOM 872 O O . ASN A 1 108 ? -19.448 7.722 17.740 1.00 79.38 108 ASN A O 1
ATOM 876 N N . LEU A 1 109 ? -17.301 7.952 17.123 1.00 76.62 109 LEU A N 1
ATOM 877 C CA . LEU A 1 109 ? -17.615 8.341 15.754 1.00 76.62 109 LEU A CA 1
ATOM 878 C C . LEU A 1 109 ? -18.151 7.120 14.978 1.00 76.62 109 LEU A C 1
ATOM 880 O O . LEU A 1 109 ? -17.401 6.161 14.761 1.00 76.62 109 LEU A O 1
ATOM 884 N N . PRO A 1 110 ? -19.426 7.128 14.541 1.00 72.19 110 PRO A N 1
ATOM 885 C CA . PRO A 1 110 ? -20.009 6.005 13.816 1.00 72.19 110 PRO A CA 1
ATOM 886 C C . PRO A 1 110 ? -19.337 5.826 12.452 1.00 72.19 110 PRO A C 1
ATOM 888 O O . PRO A 1 110 ? -18.834 6.782 11.849 1.00 72.19 110 PRO A O 1
ATOM 891 N N . SER A 1 111 ? -19.331 4.594 11.933 1.00 73.56 111 SER A N 1
ATOM 892 C CA . SER A 1 111 ? -18.805 4.357 10.593 1.00 73.56 111 SER A CA 1
ATOM 893 C C . SER A 1 111 ? -19.668 5.081 9.567 1.00 73.56 111 SER A C 1
ATOM 895 O O . SER A 1 111 ? -20.891 5.111 9.673 1.00 73.56 111 SER A O 1
ATOM 897 N N . ILE A 1 112 ? -19.057 5.553 8.478 1.00 75.06 112 ILE A N 1
ATOM 898 C CA . ILE A 1 112 ? -19.817 6.065 7.328 1.00 75.06 112 ILE A CA 1
ATOM 899 C C . ILE A 1 112 ? -20.783 5.011 6.755 1.00 75.06 112 ILE A C 1
ATOM 901 O O . ILE A 1 112 ? -21.756 5.357 6.100 1.00 75.06 112 ILE A O 1
ATOM 905 N N . ARG A 1 113 ? -20.520 3.720 7.003 1.00 71.06 113 ARG A N 1
ATOM 906 C CA . ARG A 1 113 ? -21.392 2.604 6.607 1.00 71.06 113 ARG A CA 1
ATOM 907 C C . ARG A 1 113 ? -22.654 2.496 7.462 1.00 71.06 113 ARG A C 1
ATOM 909 O O . ARG A 1 113 ? -23.633 1.928 6.993 1.00 71.06 113 ARG A O 1
ATOM 916 N N . ASP A 1 114 ? -22.620 3.045 8.671 1.00 77.75 114 ASP A N 1
ATOM 917 C CA . ASP A 1 114 ? -23.744 3.047 9.608 1.00 77.75 114 ASP A CA 1
ATOM 918 C C . ASP A 1 114 ? -24.678 4.244 9.339 1.00 77.75 114 ASP A C 1
ATOM 920 O O . ASP A 1 114 ? -25.838 4.256 9.755 1.00 77.75 114 ASP A O 1
ATOM 924 N N . LEU A 1 115 ? -24.201 5.242 8.579 1.00 68.69 115 LEU A N 1
ATOM 925 C CA . LEU A 1 115 ? -24.993 6.375 8.103 1.00 68.69 115 LEU A CA 1
ATOM 926 C C . LEU A 1 115 ? -25.973 5.906 7.017 1.00 68.69 115 LEU A C 1
ATOM 928 O O . LEU A 1 115 ? -25.657 5.866 5.831 1.00 68.69 115 LEU A O 1
ATOM 932 N N . GLY A 1 116 ? -27.177 5.529 7.442 1.00 62.66 116 GLY A N 1
ATOM 933 C CA . GLY A 1 116 ? -28.248 5.051 6.562 1.00 62.66 116 GLY A CA 1
ATOM 934 C C . GLY A 1 116 ? -29.242 4.113 7.245 1.00 62.66 116 GLY A C 1
ATOM 935 O O . GLY A 1 116 ? -30.334 3.905 6.726 1.00 62.66 116 GLY A O 1
ATOM 936 N N . ILE A 1 117 ? -28.903 3.597 8.428 1.00 62.62 117 ILE A N 1
ATOM 937 C CA . ILE A 1 117 ? -29.820 2.826 9.271 1.00 62.62 117 ILE A CA 1
ATOM 938 C C . ILE A 1 117 ? -30.534 3.817 10.201 1.00 62.62 117 ILE A C 1
ATOM 940 O O . ILE A 1 117 ? -30.214 3.931 11.379 1.00 62.62 117 ILE A O 1
ATOM 944 N N . GLN A 1 118 ? -31.463 4.613 9.665 1.00 55.94 118 GLN A N 1
ATOM 945 C CA . GLN A 1 118 ? -32.459 5.250 10.527 1.00 55.94 118 GLN A CA 1
ATOM 946 C C . GLN A 1 118 ? -33.437 4.158 10.941 1.00 55.94 118 GLN A C 1
ATOM 948 O O . GLN A 1 118 ? -34.237 3.688 10.134 1.00 55.94 118 GLN A O 1
ATOM 953 N N . GLU A 1 119 ? -33.326 3.717 12.188 1.00 54.56 119 GLU A N 1
ATOM 954 C CA . GLU A 1 119 ? -34.329 2.880 12.822 1.00 54.56 119 GLU A CA 1
ATOM 955 C C . GLU A 1 119 ? -35.657 3.640 12.769 1.00 54.56 119 GLU A C 1
ATOM 957 O O . GLU A 1 119 ? -35.820 4.705 13.365 1.00 54.56 119 GLU A O 1
ATOM 962 N N . THR A 1 120 ? 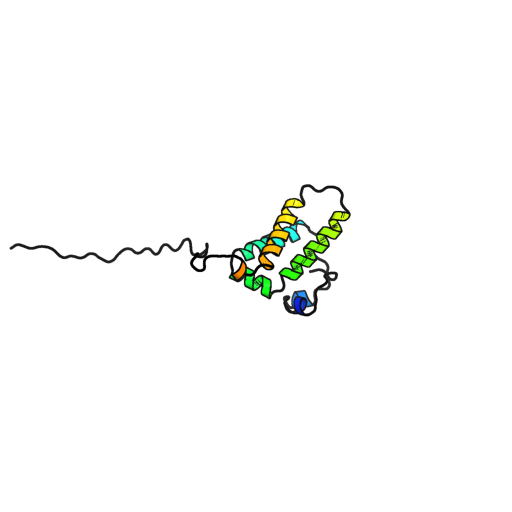-36.594 3.135 11.970 1.00 47.44 120 THR A N 1
ATOM 963 C CA . THR A 1 120 ? -37.988 3.561 11.980 1.00 47.44 120 THR A CA 1
ATOM 964 C C . THR A 1 120 ? -38.576 3.188 13.334 1.00 47.44 120 THR A C 1
ATOM 966 O O . THR A 1 120 ? -39.222 2.153 13.475 1.00 47.44 120 THR A O 1
ATOM 969 N N . VAL A 1 1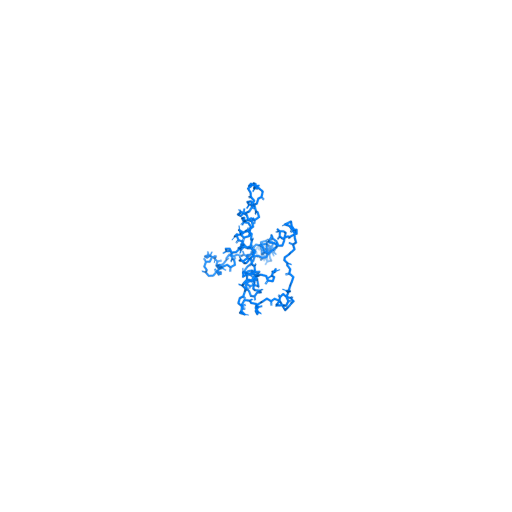21 ? -38.339 4.019 14.344 1.00 48.66 121 VAL A N 1
ATOM 970 C CA . VAL A 1 121 ? -39.073 3.968 15.606 1.00 48.66 121 VAL A CA 1
ATOM 971 C C . VAL A 1 121 ? -40.425 4.633 15.342 1.00 48.66 121 VAL A C 1
ATOM 973 O O . VAL A 1 121 ? -40.631 5.813 15.618 1.00 48.66 121 VAL A O 1
ATOM 976 N N . LEU A 1 122 ? -41.345 3.899 14.710 1.00 47.41 122 LEU A N 1
ATOM 977 C CA . LEU A 1 122 ? -42.761 4.241 14.797 1.00 47.41 122 LEU A CA 1
ATOM 978 C C . LEU A 1 122 ? -43.192 3.859 16.209 1.00 47.41 122 LEU A C 1
ATOM 980 O O . LEU A 1 122 ? -43.270 2.683 16.550 1.00 47.41 122 LEU A O 1
ATOM 984 N N . GLY A 1 123 ? -43.358 4.885 17.040 1.00 44.91 123 GLY A N 1
ATOM 985 C CA . GLY A 1 123 ? -43.744 4.751 18.431 1.00 44.91 123 GLY A CA 1
ATOM 986 C C . GLY A 1 123 ? -45.089 4.051 18.568 1.00 44.91 123 GLY A C 1
ATOM 987 O O . GLY A 1 123 ? -46.130 4.625 18.264 1.00 44.91 123 GLY A O 1
ATOM 988 N N . GLU A 1 124 ? -45.064 2.833 19.094 1.00 46.25 124 GLU A N 1
ATOM 989 C CA . GLU A 1 124 ? -46.210 2.250 19.779 1.00 46.25 124 GLU A CA 1
ATOM 990 C C . GLU A 1 124 ? -46.288 2.882 21.172 1.00 46.25 124 GLU A C 1
ATOM 992 O O . GLU A 1 124 ? -45.727 2.365 22.128 1.00 46.25 124 GLU A O 1
ATOM 997 N N . ASN A 1 125 ? -46.922 4.050 21.274 1.00 47.56 125 ASN A N 1
ATOM 998 C CA . ASN A 1 125 ? -47.449 4.584 22.530 1.00 47.56 125 ASN A CA 1
ATOM 999 C C . ASN A 1 125 ? -48.664 5.460 22.201 1.00 47.56 125 ASN A C 1
ATOM 1001 O O . ASN A 1 125 ? -48.567 6.684 22.170 1.00 47.56 125 ASN A O 1
ATOM 1005 N N . GLU A 1 126 ? -49.811 4.832 21.940 1.00 45.28 126 GLU A N 1
ATOM 1006 C CA . GLU A 1 126 ? -51.096 5.495 22.162 1.00 45.28 126 GLU A CA 1
ATOM 1007 C C . GLU A 1 126 ? -51.607 5.079 23.545 1.00 45.28 126 GLU A C 1
ATOM 1009 O O . GLU A 1 126 ? -52.209 4.023 23.737 1.00 45.28 126 GLU A O 1
ATOM 1014 N N . GLU A 1 127 ? -51.324 5.937 24.527 1.00 44.12 127 GLU A N 1
ATOM 1015 C CA . GLU A 1 127 ? -52.131 6.065 25.735 1.00 44.12 127 GLU A CA 1
ATOM 1016 C C . GLU A 1 127 ? -53.578 6.357 25.312 1.00 44.12 127 GLU A C 1
ATOM 1018 O O . GLU A 1 127 ? -53.891 7.453 24.848 1.00 44.12 127 GLU A O 1
ATOM 1023 N N . CYS A 1 128 ? -54.485 5.395 25.485 1.00 38.12 128 CYS A N 1
ATOM 1024 C CA . CYS A 1 128 ? -55.913 5.686 25.509 1.00 38.12 128 CYS A CA 1
ATOM 1025 C C . CYS A 1 128 ? -56.358 5.761 26.968 1.00 38.12 128 CYS A C 1
ATOM 1027 O O . CYS A 1 128 ? -56.869 4.797 27.537 1.00 38.12 128 CYS A O 1
ATOM 1029 N N . GLU A 1 129 ? -56.152 6.920 27.586 1.00 46.09 129 GLU A N 1
ATOM 1030 C CA . GLU A 1 129 ? -56.858 7.268 28.808 1.00 46.09 129 GLU A CA 1
ATOM 1031 C C . GLU A 1 129 ? -57.425 8.681 28.698 1.00 46.09 129 GLU A C 1
ATOM 1033 O O . GLU A 1 129 ? -56.727 9.604 28.284 1.00 46.09 129 GLU A O 1
ATOM 1038 N N . GLN A 1 130 ? -58.679 8.807 29.163 1.00 43.28 130 GLN A N 1
ATOM 1039 C CA . GLN A 1 130 ? -59.521 10.001 29.370 1.00 43.28 130 GLN A CA 1
ATOM 1040 C C . GLN A 1 130 ? -60.655 10.135 28.328 1.00 43.28 130 GLN A C 1
ATOM 1042 O O . GLN A 1 130 ? -60.413 10.155 27.134 1.00 43.28 130 GLN A O 1
ATOM 1047 N N . LYS A 1 131 ? -61.937 10.292 28.687 1.00 41.66 131 LYS A N 1
ATOM 1048 C CA . LYS A 1 131 ? -62.566 10.616 29.977 1.00 41.66 131 LYS A CA 1
ATOM 1049 C C . LYS A 1 131 ? -64.101 10.490 29.837 1.00 41.66 131 LYS A C 1
ATOM 1051 O O . LYS A 1 131 ? -64.659 11.048 28.905 1.00 41.66 131 LYS A O 1
ATOM 1056 N N . THR A 1 132 ? -64.729 9.831 30.817 1.00 43.78 132 THR A N 1
ATOM 1057 C CA . THR A 1 132 ? -65.973 10.197 31.546 1.00 43.78 132 THR A CA 1
ATOM 1058 C C . THR A 1 132 ? -67.299 10.566 30.837 1.00 43.78 132 THR A C 1
ATOM 1060 O O . THR A 1 132 ? -67.334 11.357 29.905 1.00 43.78 132 THR A O 1
ATOM 1063 N N . VAL A 1 133 ? -68.388 10.176 31.530 1.00 43.28 133 VAL A N 1
ATOM 1064 C CA . VAL A 1 133 ? -69.727 10.816 31.649 1.00 43.28 133 VAL A CA 1
ATOM 1065 C C . VAL A 1 133 ? -70.889 10.157 30.877 1.00 43.28 133 VAL A C 1
ATOM 1067 O O . VAL A 1 133 ? -71.274 10.620 29.806 1.00 43.28 133 VAL A O 1
ATOM 1070 N N . ASN A 1 134 ? -71.489 9.106 31.456 1.00 38.56 134 ASN A N 1
ATOM 1071 C CA . ASN A 1 134 ? -72.847 9.071 32.057 1.00 38.56 134 ASN A CA 1
ATOM 1072 C C . ASN A 1 134 ? -73.325 7.630 32.276 1.00 38.56 134 ASN A C 1
ATOM 1074 O O . ASN A 1 134 ? -73.233 6.828 31.323 1.00 38.56 134 ASN A O 1
#